Protein AF-A0A2I1G2D2-F1 (afdb_monomer_lite)

Structure (mmCIF, N/CA/C/O backbone):
data_AF-A0A2I1G2D2-F1
#
_entry.id   AF-A0A2I1G2D2-F1
#
loop_
_atom_site.group_PDB
_atom_site.id
_atom_site.type_symbol
_atom_site.label_atom_id
_atom_site.label_alt_id
_atom_site.label_comp_id
_atom_site.label_asym_id
_atom_site.label_entity_id
_atom_site.label_seq_id
_atom_site.pdbx_PDB_ins_code
_atom_site.Cartn_x
_atom_site.Cartn_y
_atom_site.Cartn_z
_atom_site.occupancy
_atom_site.B_iso_or_equiv
_atom_site.auth_seq_id
_atom_site.auth_comp_id
_atom_site.auth_asym_id
_atom_site.auth_atom_id
_atom_site.pdbx_PDB_model_num
ATOM 1 N N . GLY A 1 1 ? 17.378 -0.842 -2.032 1.00 77.75 1 GLY A N 1
ATOM 2 C CA . GLY A 1 1 ? 16.271 -0.807 -3.008 1.00 77.75 1 GLY A CA 1
ATOM 3 C C . GLY A 1 1 ? 15.142 -1.741 -2.611 1.00 77.75 1 GLY A C 1
ATOM 4 O O . GLY A 1 1 ? 14.324 -1.363 -1.790 1.00 77.75 1 GLY A O 1
ATOM 5 N N . ARG A 1 2 ? 15.122 -2.984 -3.113 1.00 94.69 2 ARG A N 1
ATOM 6 C CA . ARG A 1 2 ? 13.984 -3.921 -2.969 1.00 94.69 2 ARG A CA 1
ATOM 7 C C . ARG A 1 2 ? 13.621 -4.319 -1.533 1.00 94.69 2 ARG A C 1
ATOM 9 O O . ARG A 1 2 ? 12.450 -4.307 -1.176 1.00 94.69 2 ARG A O 1
ATOM 16 N N . LYS A 1 3 ? 14.612 -4.699 -0.717 1.00 97.31 3 LYS A N 1
ATOM 17 C CA . LYS A 1 3 ? 14.364 -5.172 0.658 1.00 97.31 3 LYS A CA 1
ATOM 18 C C . LYS A 1 3 ? 13.699 -4.089 1.513 1.00 97.31 3 LYS A C 1
ATOM 20 O O . LYS A 1 3 ? 12.775 -4.399 2.251 1.00 97.31 3 LYS A O 1
ATOM 25 N N . LEU A 1 4 ? 14.134 -2.838 1.353 1.00 97.88 4 LEU A N 1
ATOM 26 C CA . LEU A 1 4 ? 13.559 -1.688 2.048 1.00 97.88 4 LEU A CA 1
ATOM 27 C C . LEU A 1 4 ? 12.113 -1.429 1.604 1.00 97.88 4 LEU A C 1
ATOM 29 O O . LEU A 1 4 ? 11.232 -1.416 2.453 1.00 97.88 4 LEU A O 1
ATOM 33 N N . ALA A 1 5 ? 11.861 -1.362 0.292 1.00 97.25 5 ALA A N 1
ATOM 34 C CA . ALA A 1 5 ? 10.515 -1.141 -0.246 1.00 97.25 5 ALA A CA 1
ATOM 35 C C . ALA A 1 5 ? 9.502 -2.205 0.223 1.00 97.25 5 ALA A C 1
ATOM 37 O O . ALA A 1 5 ? 8.370 -1.892 0.584 1.00 97.25 5 ALA A O 1
ATOM 38 N N . ILE A 1 6 ? 9.910 -3.480 0.282 1.00 97.88 6 ILE A N 1
ATOM 39 C CA . ILE A 1 6 ? 9.051 -4.552 0.811 1.00 97.88 6 ILE A CA 1
ATOM 40 C C . ILE A 1 6 ? 8.771 -4.348 2.305 1.00 97.88 6 ILE A C 1
ATOM 42 O O . ILE A 1 6 ? 7.646 -4.581 2.743 1.00 97.88 6 ILE A O 1
ATOM 46 N N . THR A 1 7 ? 9.767 -3.938 3.093 1.00 97.62 7 THR A N 1
ATOM 47 C CA . THR A 1 7 ? 9.579 -3.645 4.521 1.00 97.62 7 THR A CA 1
ATOM 48 C C . THR A 1 7 ? 8.596 -2.496 4.724 1.00 97.62 7 THR A C 1
ATOM 50 O O . THR A 1 7 ? 7.678 -2.632 5.527 1.00 97.62 7 THR A O 1
ATOM 53 N N . GLU A 1 8 ? 8.723 -1.409 3.962 1.00 97.56 8 GLU A N 1
ATOM 54 C CA . GLU A 1 8 ? 7.808 -0.264 4.034 1.00 97.56 8 GLU A CA 1
ATOM 55 C C . GLU A 1 8 ? 6.362 -0.679 3.741 1.00 97.56 8 GLU A C 1
ATOM 57 O O . GLU A 1 8 ? 5.464 -0.368 4.523 1.00 97.56 8 GLU A O 1
ATOM 62 N N . LEU A 1 9 ? 6.135 -1.477 2.690 1.00 97.25 9 LEU A N 1
ATOM 63 C CA . LEU A 1 9 ? 4.804 -2.005 2.368 1.00 97.25 9 LEU A CA 1
ATOM 64 C C . LEU A 1 9 ? 4.257 -2.920 3.472 1.00 97.25 9 LEU A C 1
ATOM 66 O O . LEU A 1 9 ? 3.098 -2.787 3.873 1.00 97.25 9 LEU A O 1
ATOM 70 N N . LYS A 1 10 ? 5.091 -3.828 3.996 1.00 97.00 10 LYS A N 1
ATOM 71 C CA . LYS A 1 10 ? 4.713 -4.739 5.088 1.00 97.00 10 LYS A CA 1
ATO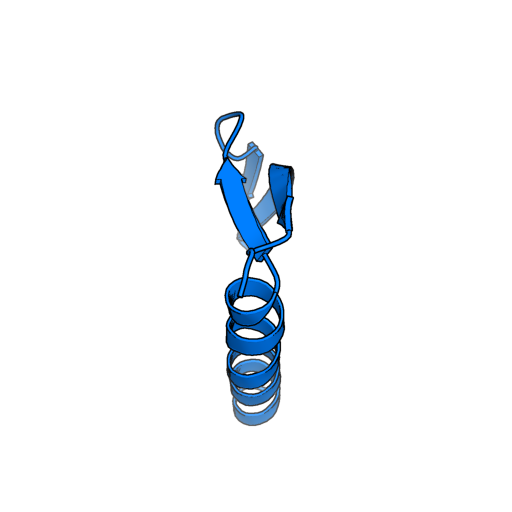M 72 C C . LYS A 1 10 ? 4.368 -4.003 6.377 1.00 97.00 10 LYS A C 1
ATOM 74 O O . LYS A 1 10 ? 3.539 -4.499 7.129 1.00 97.00 10 LYS A O 1
ATOM 79 N N . CYS A 1 11 ? 4.987 -2.857 6.643 1.00 96.88 11 CYS A N 1
ATOM 80 C CA . CYS A 1 11 ? 4.669 -2.025 7.799 1.00 96.88 11 CYS A CA 1
ATOM 81 C C . CYS A 1 11 ? 3.409 -1.181 7.562 1.00 96.88 11 CYS A C 1
ATOM 83 O O . CYS A 1 11 ? 2.549 -1.102 8.437 1.00 96.88 11 CYS A O 1
ATOM 85 N N . LEU A 1 12 ? 3.271 -0.575 6.381 1.00 96.50 12 LEU A N 1
ATOM 86 C CA . LEU A 1 12 ? 2.193 0.366 6.083 1.00 96.50 12 LEU A CA 1
ATOM 87 C C . LEU A 1 12 ? 0.816 -0.309 6.005 1.00 96.50 12 LEU A C 1
ATOM 89 O O . LEU A 1 12 ? -0.138 0.173 6.615 1.00 96.50 12 LEU A O 1
ATOM 93 N N . ILE A 1 13 ? 0.712 -1.436 5.293 1.00 95.88 13 ILE A N 1
ATOM 94 C CA . ILE A 1 13 ? -0.553 -2.164 5.096 1.00 95.88 13 ILE A CA 1
ATOM 95 C C . ILE A 1 13 ? -1.257 -2.472 6.435 1.00 95.88 13 ILE A C 1
ATOM 97 O O . ILE A 1 13 ? -2.395 -2.033 6.617 1.00 95.88 13 ILE A O 1
ATOM 101 N N . PRO A 1 14 ? -0.634 -3.158 7.412 1.00 95.62 14 PRO A N 1
ATOM 102 C CA . PRO A 1 14 ? -1.307 -3.475 8.669 1.00 95.62 14 PRO A CA 1
ATOM 103 C C . PRO A 1 14 ? -1.632 -2.236 9.512 1.00 95.62 14 PRO A C 1
ATOM 105 O O . PRO A 1 14 ? -2.656 -2.235 10.193 1.00 95.62 14 PRO A O 1
ATOM 108 N N . LEU A 1 15 ? -0.820 -1.172 9.465 1.00 94.88 15 LEU A N 1
ATOM 109 C CA . LEU A 1 15 ? -1.110 0.073 10.191 1.00 94.88 15 LEU A CA 1
ATOM 110 C C . LEU A 1 15 ? -2.413 0.725 9.716 1.00 94.88 15 LEU A C 1
ATOM 112 O O . LEU A 1 15 ? -3.178 1.232 10.538 1.00 94.88 15 LEU A O 1
ATOM 116 N N . ILE A 1 16 ? -2.671 0.675 8.409 1.00 94.62 16 ILE A N 1
ATOM 117 C CA . ILE A 1 16 ? -3.894 1.198 7.806 1.00 94.62 16 ILE A CA 1
ATOM 118 C C . ILE A 1 16 ? -5.078 0.284 8.145 1.00 94.62 16 ILE A C 1
ATOM 120 O O . ILE A 1 16 ? -6.025 0.729 8.791 1.00 94.62 16 ILE A O 1
ATOM 124 N N . TYR A 1 17 ? -5.007 -1.005 7.797 1.00 92.94 17 TYR A N 1
ATOM 125 C CA . TYR A 1 17 ? -6.143 -1.933 7.935 1.00 92.94 17 TYR A CA 1
ATOM 126 C C . TYR A 1 17 ? -6.514 -2.280 9.385 1.00 92.94 17 TYR A C 1
ATOM 128 O O . TYR A 1 17 ? -7.632 -2.728 9.660 1.00 92.94 17 TYR A O 1
ATOM 136 N N . ARG A 1 18 ? -5.601 -2.074 10.343 1.00 93.69 18 ARG A N 1
ATOM 137 C CA . ARG A 1 18 ? -5.922 -2.207 11.770 1.00 93.69 18 ARG A CA 1
ATOM 138 C C . ARG A 1 18 ? -6.829 -1.080 12.255 1.00 93.69 18 ARG A C 1
ATOM 140 O O . ARG A 1 18 ? -7.615 -1.304 13.165 1.00 93.69 18 ARG A O 1
ATOM 147 N N . LYS A 1 19 ? -6.698 0.121 11.689 1.00 94.19 19 LYS A N 1
ATOM 148 C CA . LYS A 1 19 ? -7.400 1.324 12.157 1.00 94.19 19 LYS A CA 1
ATOM 149 C C . LYS A 1 19 ? -8.577 1.719 11.278 1.00 94.19 19 LYS A C 1
ATOM 151 O O . LYS A 1 19 ? -9.459 2.426 11.760 1.00 94.19 19 LYS A O 1
ATOM 156 N N . TYR A 1 20 ? -8.584 1.299 10.017 1.00 95.62 20 TYR A N 1
ATOM 157 C CA . TYR A 1 20 ? -9.540 1.782 9.036 1.00 95.62 20 TYR A CA 1
ATOM 158 C C . TYR A 1 20 ? -10.075 0.671 8.143 1.00 95.62 20 TYR A C 1
ATOM 160 O O . TYR A 1 20 ? -9.318 -0.166 7.653 1.00 95.62 20 TYR A O 1
ATOM 168 N N . ASP A 1 21 ? -11.372 0.751 7.867 1.00 93.88 21 ASP A N 1
ATOM 169 C CA . ASP A 1 21 ? -12.010 0.057 6.760 1.00 93.88 21 ASP A CA 1
ATOM 170 C C . ASP A 1 21 ? -12.022 1.003 5.554 1.00 93.88 21 ASP A C 1
ATOM 172 O O . ASP A 1 21 ? -12.559 2.117 5.612 1.00 93.88 21 ASP A O 1
ATOM 176 N N . LEU A 1 22 ? -11.384 0.575 4.466 1.00 93.25 22 LEU A N 1
ATOM 177 C CA . LEU A 1 22 ? -11.271 1.344 3.232 1.00 93.25 22 LEU A CA 1
ATOM 178 C C . LEU A 1 22 ? -12.289 0.845 2.209 1.00 93.25 22 LEU A C 1
ATOM 180 O O . LEU A 1 22 ? -12.347 -0.344 1.912 1.00 93.25 22 LEU A O 1
ATOM 184 N N . GLU A 1 23 ? -13.064 1.762 1.641 1.00 93.38 23 GLU A N 1
ATOM 185 C CA . GLU A 1 23 ? -14.027 1.468 0.578 1.00 93.38 23 GLU A CA 1
ATOM 186 C C . GLU A 1 23 ? -13.677 2.299 -0.660 1.00 93.38 23 GLU A C 1
ATOM 188 O O . GLU A 1 23 ? -13.616 3.530 -0.594 1.00 93.38 23 GLU A O 1
ATOM 193 N N . LEU A 1 24 ? -13.423 1.633 -1.787 1.00 92.62 24 LEU A N 1
ATOM 194 C CA . LEU A 1 24 ? -13.120 2.294 -3.054 1.00 92.62 24 LEU A CA 1
ATOM 195 C C . LEU A 1 24 ? -14.405 2.901 -3.634 1.00 92.62 24 LEU A C 1
ATOM 197 O O . LEU A 1 24 ? -15.402 2.201 -3.794 1.00 92.62 24 LEU A O 1
ATOM 201 N N . ARG A 1 25 ? -14.394 4.205 -3.934 1.00 91.12 25 ARG A N 1
ATOM 202 C CA . ARG A 1 25 ? -15.587 4.933 -4.410 1.00 91.12 25 ARG A CA 1
ATOM 203 C C . ARG A 1 25 ? -15.650 5.130 -5.919 1.00 91.12 25 ARG A C 1
ATOM 205 O O . ARG A 1 25 ? -16.71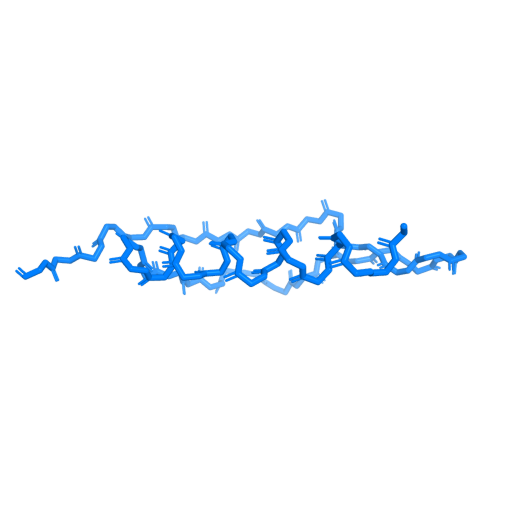0 5.474 -6.432 1.00 91.12 25 ARG A O 1
ATOM 212 N N . SER A 1 26 ? -14.540 4.949 -6.617 1.00 89.75 26 SER A N 1
ATOM 213 C CA . SER A 1 26 ? -14.458 5.076 -8.070 1.00 89.75 26 SER A CA 1
ATOM 214 C C . SER A 1 26 ? -13.420 4.104 -8.625 1.00 89.75 26 SER A C 1
ATOM 216 O O . SER A 1 26 ? -12.539 3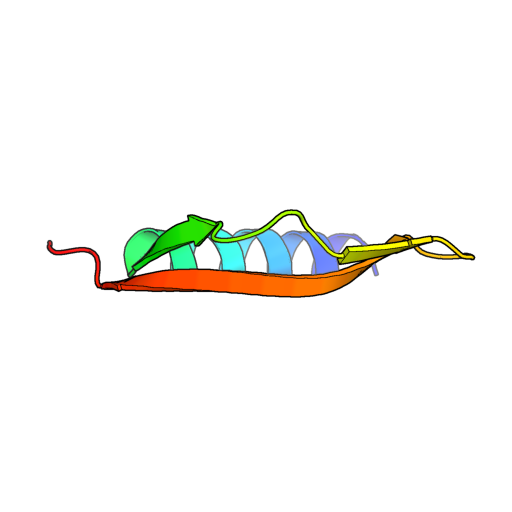.670 -7.878 1.00 89.75 26 SER A O 1
ATOM 218 N N . PRO A 1 27 ? -13.468 3.791 -9.929 1.00 89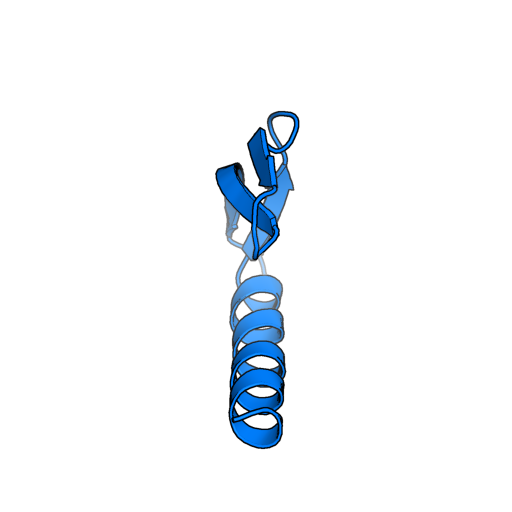.06 27 PRO A N 1
ATOM 219 C CA . PRO A 1 27 ? -12.344 3.161 -10.608 1.00 89.06 27 PRO A CA 1
ATOM 220 C C . PRO A 1 27 ? -11.039 3.928 -10.355 1.00 89.06 27 PRO A C 1
ATOM 222 O O . PRO A 1 27 ? -11.047 5.145 -10.148 1.00 89.06 27 PRO A O 1
ATOM 225 N N . LEU A 1 28 ? -9.933 3.190 -10.345 1.00 91.94 28 LEU A N 1
ATOM 226 C CA . LEU A 1 28 ? -8.591 3.741 -10.198 1.00 91.94 28 LEU A CA 1
ATOM 227 C C . LEU A 1 28 ? -8.216 4.460 -11.493 1.00 91.94 28 LEU A C 1
ATOM 229 O O . LEU A 1 28 ? -8.245 3.846 -12.560 1.00 91.94 28 LEU A O 1
ATOM 233 N N . GLU A 1 29 ? -7.830 5.727 -11.398 1.00 94.00 29 GLU A N 1
ATOM 234 C CA . GLU A 1 29 ? -7.161 6.399 -12.512 1.00 94.00 29 GLU A CA 1
ATOM 235 C C . GLU A 1 29 ? -5.667 6.108 -12.369 1.00 94.00 29 GLU A C 1
ATOM 237 O O . GLU A 1 29 ? -5.056 6.410 -11.338 1.00 94.00 29 GLU A O 1
ATOM 242 N N . TYR A 1 30 ? -5.088 5.461 -13.375 1.00 95.19 30 TYR A N 1
ATOM 243 C CA . TYR A 1 30 ? -3.678 5.109 -13.388 1.00 95.19 30 TYR A CA 1
ATOM 244 C C . TYR A 1 30 ? -3.030 5.579 -14.679 1.00 95.19 30 TYR A C 1
ATOM 246 O O . TYR A 1 30 ? -3.647 5.590 -15.744 1.00 95.19 30 TYR A O 1
ATOM 254 N N . LYS A 1 31 ? -1.751 5.912 -14.570 1.00 96.00 31 LYS A N 1
ATOM 255 C CA . LYS A 1 31 ? -0.902 6.237 -15.701 1.00 96.00 31 LYS A CA 1
ATOM 256 C C . LYS A 1 31 ? 0.147 5.154 -15.845 1.00 96.00 31 LYS A C 1
ATOM 258 O O . LYS A 1 31 ? 0.732 4.705 -14.861 1.00 96.00 31 LYS A O 1
ATOM 263 N N . SER A 1 32 ? 0.345 4.697 -17.075 1.00 94.19 32 SER A N 1
ATOM 264 C CA . SER A 1 32 ? 1.3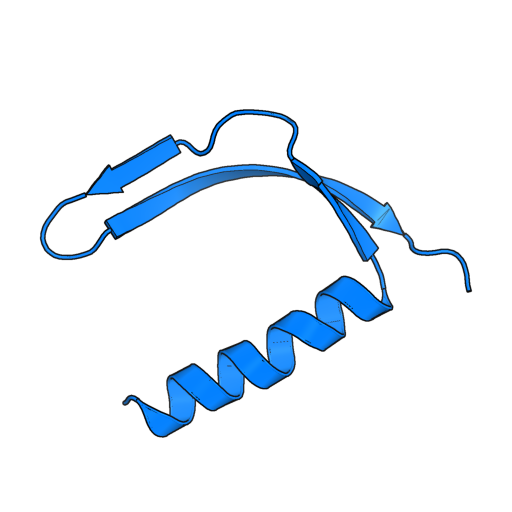22 3.663 -17.390 1.00 94.19 32 SER A CA 1
ATOM 265 C C . SER A 1 32 ? 2.336 4.210 -18.380 1.00 94.19 32 SER A C 1
ATOM 267 O O . SER A 1 32 ? 2.022 4.398 -19.551 1.00 94.19 32 SER A O 1
ATOM 269 N N . GLU A 1 33 ? 3.548 4.456 -17.893 1.00 91.31 33 GLU A N 1
ATOM 270 C CA . GLU A 1 33 ? 4.712 4.812 -18.708 1.00 91.31 33 GLU A CA 1
ATOM 271 C C . GLU A 1 33 ? 5.833 3.801 -18.417 1.00 91.31 33 GLU A C 1
ATOM 273 O O . GLU A 1 33 ? 5.614 2.595 -18.505 1.00 91.31 33 GLU A O 1
ATOM 278 N N . ILE A 1 34 ? 7.021 4.261 -18.014 1.00 96.25 34 ILE A N 1
ATOM 279 C CA . ILE A 1 34 ? 8.109 3.396 -17.527 1.00 96.25 34 ILE A CA 1
ATOM 280 C C . ILE A 1 34 ? 7.707 2.706 -16.211 1.00 96.25 34 ILE A C 1
ATOM 282 O O . ILE A 1 34 ? 8.106 1.574 -15.941 1.00 96.25 34 ILE A O 1
ATOM 286 N N . LEU A 1 35 ? 6.895 3.386 -15.400 1.00 95.25 35 LEU A N 1
ATOM 287 C CA . LEU A 1 35 ? 6.267 2.858 -14.197 1.00 95.25 35 LEU A CA 1
ATOM 288 C C . LEU A 1 35 ? 4.754 3.038 -14.319 1.00 95.25 35 LEU A C 1
ATOM 290 O O . LEU A 1 35 ? 4.283 4.071 -14.798 1.00 95.25 35 LEU A O 1
ATOM 294 N N . THR A 1 36 ? 3.998 2.048 -13.858 1.00 95.62 36 THR A N 1
ATOM 295 C CA . THR A 1 36 ? 2.556 2.191 -13.665 1.00 95.62 36 THR A CA 1
ATOM 296 C C . THR A 1 36 ? 2.297 2.757 -12.274 1.00 95.62 36 THR A C 1
ATOM 298 O O . THR A 1 36 ? 2.663 2.137 -11.272 1.00 95.62 36 THR A O 1
ATOM 301 N N . SER A 1 37 ? 1.670 3.927 -12.199 1.00 94.75 37 SER A N 1
ATOM 302 C CA . SER A 1 37 ? 1.304 4.581 -10.942 1.00 94.75 37 SER A CA 1
ATOM 303 C C . SER A 1 37 ? -0.185 4.915 -10.912 1.00 94.75 37 SER A C 1
ATOM 305 O O . SER A 1 37 ? -0.807 5.196 -11.933 1.00 94.75 37 SER A O 1
ATOM 307 N N . CYS A 1 38 ? -0.774 4.861 -9.718 1.00 93.88 38 CYS A N 1
ATOM 308 C CA . CYS A 1 38 ? -2.129 5.348 -9.484 1.00 93.88 38 CYS A CA 1
ATOM 309 C C . CYS A 1 38 ? -2.075 6.877 -9.375 1.00 93.88 38 CYS A C 1
ATOM 311 O O . CYS A 1 38 ? -1.447 7.394 -8.452 1.00 93.88 38 CYS A O 1
ATOM 313 N N . GLU A 1 39 ? -2.698 7.589 -10.312 1.00 93.94 39 GLU A N 1
ATOM 314 C CA . GLU A 1 39 ? -2.777 9.054 -10.282 1.00 93.94 39 GLU A CA 1
ATOM 315 C C 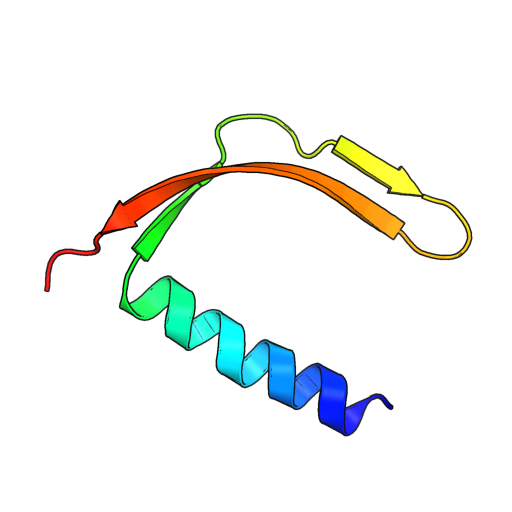. GLU A 1 39 ? -3.883 9.526 -9.344 1.00 93.94 39 GLU A C 1
ATOM 317 O O . GLU A 1 39 ? -3.730 10.538 -8.657 1.00 93.94 39 GLU A O 1
ATOM 322 N N . LYS A 1 40 ? -4.984 8.769 -9.266 1.00 94.88 40 LYS A N 1
ATOM 323 C CA . LYS A 1 40 ? -6.115 9.118 -8.411 1.00 94.88 40 LYS A CA 1
ATOM 324 C C . LYS A 1 40 ? -6.743 7.892 -7.766 1.00 94.88 40 LYS A C 1
ATOM 326 O O . LYS A 1 40 ? -7.263 6.994 -8.427 1.00 94.88 40 LYS A O 1
ATOM 331 N N . LEU A 1 41 ? -6.747 7.918 -6.436 1.00 93.69 41 LEU A N 1
ATOM 332 C CA . LEU A 1 41 ? -7.338 6.904 -5.574 1.00 93.69 41 LEU A CA 1
ATOM 333 C C . LEU A 1 41 ? -8.403 7.552 -4.685 1.00 93.69 41 LEU A C 1
ATOM 335 O O . LEU A 1 41 ? -8.083 8.147 -3.655 1.00 93.69 41 LEU A O 1
ATOM 339 N N . LEU A 1 42 ? -9.677 7.434 -5.065 1.00 94.69 42 LEU A N 1
ATOM 340 C CA . LEU A 1 42 ? -10.779 7.922 -4.239 1.00 94.69 42 LEU A CA 1
ATOM 341 C C . LEU A 1 42 ? -11.259 6.823 -3.287 1.00 94.69 42 LEU A C 1
ATOM 343 O O . LEU A 1 42 ? -11.995 5.911 -3.671 1.00 94.69 42 LEU A O 1
ATOM 347 N N . VAL A 1 43 ? -10.869 6.940 -2.020 1.00 93.50 43 VAL A N 1
ATOM 348 C CA . VAL A 1 43 ? -11.266 6.012 -0.957 1.00 93.50 43 VAL A CA 1
ATOM 349 C C . VAL A 1 43 ? -12.104 6.711 0.102 1.00 93.50 43 VAL A C 1
ATOM 351 O O . VAL A 1 43 ? -11.832 7.840 0.508 1.00 93.50 43 VAL A O 1
ATOM 354 N N . LYS A 1 44 ? -13.128 6.016 0.590 1.00 94.81 44 LYS A N 1
ATOM 355 C CA . LYS A 1 44 ? -13.804 6.359 1.835 1.00 94.81 44 LYS A CA 1
ATOM 356 C C . LYS A 1 44 ? -13.081 5.651 2.970 1.00 94.81 44 LYS A C 1
ATOM 358 O O . LYS A 1 44 ? -13.074 4.425 3.032 1.00 94.81 44 LYS A O 1
ATOM 363 N N . VAL A 1 45 ? -12.508 6.435 3.872 1.00 94.69 45 VAL A N 1
ATOM 364 C CA . VAL A 1 45 ? -11.851 5.935 5.079 1.00 94.69 45 VAL A CA 1
ATOM 365 C C . VAL A 1 45 ? -12.876 5.912 6.206 1.00 94.69 45 VAL A C 1
ATOM 367 O O . VAL A 1 45 ? -13.408 6.958 6.583 1.00 94.69 45 VAL A O 1
ATOM 370 N N . LYS A 1 46 ? -13.180 4.730 6.740 1.00 95.12 46 LYS A N 1
ATOM 371 C CA . LYS A 1 46 ? -14.030 4.574 7.926 1.00 95.12 46 LYS A CA 1
ATOM 372 C C . LYS A 1 46 ? -13.152 4.131 9.093 1.00 95.12 46 LYS A C 1
ATOM 374 O O . LYS A 1 46 ? -12.429 3.153 8.931 1.00 95.12 46 LYS A O 1
ATOM 379 N N . PRO A 1 47 ? -13.180 4.803 10.255 1.00 94.69 47 PRO A N 1
ATOM 380 C CA . PRO A 1 47 ? -12.544 4.272 11.452 1.00 94.69 47 PRO A CA 1
ATOM 381 C C . PRO A 1 47 ? -13.112 2.890 11.758 1.00 94.69 47 PRO A C 1
ATOM 383 O O . PRO A 1 47 ? -14.332 2.717 11.825 1.00 94.69 47 PRO A O 1
ATOM 386 N N . ARG A 1 48 ? -12.228 1.916 11.938 1.00 91.38 48 ARG A N 1
ATOM 387 C CA . ARG A 1 48 ? -12.614 0.577 12.348 1.00 91.38 48 ARG A CA 1
ATOM 388 C C . ARG A 1 48 ? -12.960 0.637 13.831 1.00 91.38 48 ARG A C 1
ATOM 390 O O . ARG A 1 48 ? -12.128 1.032 14.647 1.00 91.38 48 ARG A O 1
ATOM 397 N N . LYS A 1 49 ? -14.208 0.314 14.173 1.00 79.75 49 LYS A N 1
ATOM 398 C CA . LYS A 1 49 ? -14.601 0.151 15.576 1.00 79.75 49 LYS A CA 1
ATOM 399 C C . LYS A 1 49 ? -13.946 -1.131 16.092 1.00 79.75 49 LYS A C 1
ATOM 401 O O . LYS A 1 49 ? -14.004 -2.152 15.406 1.00 79.75 49 LYS A O 1
ATOM 406 N N . PHE A 1 50 ? -13.281 -1.026 17.235 1.00 64.81 50 PHE A N 1
ATOM 407 C CA . PHE A 1 50 ? -12.726 -2.165 17.962 1.00 64.81 50 PHE A CA 1
ATOM 408 C C . PHE A 1 50 ? -13.796 -2.781 18.854 1.00 64.81 50 PHE A C 1
ATOM 410 O O . PHE A 1 50 ? -14.619 -1.997 19.383 1.00 64.81 50 PHE A O 1
#

InterPro domains:
  IPR036396 Cytochrome P450 superfamily [G3DSA:1.10.630.10] (1-50)

Organism: NCBI:txid588596

Secondary structure (DSSP, 8-state):
-HHHHHHHHHHHHHHHHHHEEEEE-SPPEEEESSSEEEEE--EEEEEPP-

pLDDT: mean 93.41, std 5.51, range [64.81, 97.88]

Sequence (50 aa):
GRKLAITELKCLIPLIYRKYDLELRSPLEYKSEILTSCEKLLVKVKPRKF

Foldseek 3Di:
DPVVVVVVVVVPVCVQVVFWDKDFDDDFDWDDDVDIDGPDTDIDTDTDDD

Radius of gyration: 13.73 Å; chains: 1; bounding box: 32×14×37 Å